Protein AF-A0A7J9DHW8-F1 (afdb_monomer_lite)

Organism: NCBI:txid34281

pLDDT: mean 81.25, std 12.62, range [32.16, 92.69]

Secondary structure (DSSP, 8-state):
-------PPPB-SSS-HHHHHHHHHHHHHHTT-HHHHTT---TTS-HHHHHHHHHHHHHHHHHTB-HHHHHHHHHHT-

Radius of gyration: 13.54 Å; chains: 1; bounding box: 30×31×33 Å

Foldseek 3Di:
DDPPPDPDAADEVPPDVVVSVVVLCVVCVVVVLNVVVVVDDDPPDDPVRNVVSVVVSVVSNLVSHDPVVNVVVVVVVD

Structure (mmCIF, N/CA/C/O backbone):
data_AF-A0A7J9DHW8-F1
#
_entry.id   AF-A0A7J9DHW8-F1
#
loop_
_atom_site.group_PDB
_atom_site.id
_atom_site.type_symbol
_atom_site.label_atom_id
_atom_site.label_alt_id
_atom_site.label_comp_id
_atom_site.label_asym_id
_atom_site.label_entity_id
_atom_site.label_seq_id
_atom_site.pdbx_PDB_ins_code
_atom_site.Cartn_x
_atom_site.Cartn_y
_atom_site.Cartn_z
_atom_site.occupancy
_atom_site.B_iso_or_equiv
_atom_site.auth_seq_id
_atom_site.auth_comp_id
_atom_site.auth_asym_id
_atom_site.auth_atom_id
_atom_site.pdbx_PDB_model_num
ATOM 1 N N . MET A 1 1 ? 5.079 -7.098 16.048 1.00 32.16 1 MET A N 1
ATOM 2 C CA . MET A 1 1 ? 4.238 -7.564 14.925 1.00 32.16 1 MET A CA 1
ATOM 3 C C . MET A 1 1 ? 5.107 -7.604 13.685 1.00 32.16 1 MET A C 1
ATOM 5 O O . MET A 1 1 ? 5.740 -6.601 13.385 1.00 32.16 1 MET A O 1
ATOM 9 N N . ALA A 1 2 ? 5.230 -8.764 13.040 1.00 40.88 2 ALA A N 1
ATOM 10 C CA . ALA A 1 2 ? 5.982 -8.872 11.797 1.00 40.88 2 ALA A CA 1
ATOM 11 C C . ALA A 1 2 ? 5.226 -8.089 10.718 1.00 40.88 2 ALA A C 1
ATOM 13 O O . ALA A 1 2 ? 4.085 -8.422 10.408 1.00 40.88 2 ALA A O 1
ATOM 14 N N . ALA A 1 3 ? 5.835 -7.029 10.189 1.00 48.28 3 ALA A N 1
ATOM 15 C CA . ALA A 1 3 ? 5.340 -6.394 8.981 1.00 48.28 3 ALA A CA 1
ATOM 16 C C . ALA A 1 3 ? 5.465 -7.428 7.861 1.00 48.28 3 ALA A C 1
ATOM 18 O O . ALA A 1 3 ? 6.576 -7.738 7.425 1.00 48.28 3 ALA A O 1
ATOM 19 N N . THR A 1 4 ? 4.345 -8.011 7.441 1.00 51.84 4 THR A N 1
ATOM 20 C CA . THR A 1 4 ? 4.283 -8.856 6.252 1.00 51.84 4 THR A CA 1
ATOM 21 C C . THR A 1 4 ? 4.625 -7.956 5.066 1.00 51.84 4 THR A C 1
ATOM 23 O O . THR A 1 4 ? 3.772 -7.257 4.525 1.00 51.84 4 THR A O 1
ATOM 26 N N . ARG A 1 5 ? 5.917 -7.869 4.725 1.00 56.69 5 ARG A N 1
ATOM 27 C CA . ARG A 1 5 ? 6.392 -7.159 3.539 1.00 56.69 5 ARG A CA 1
ATOM 28 C C . ARG A 1 5 ? 5.950 -7.971 2.335 1.00 56.69 5 ARG A C 1
ATOM 30 O O . ARG A 1 5 ? 6.605 -8.932 1.952 1.00 56.69 5 ARG A O 1
ATOM 37 N N . PHE A 1 6 ? 4.813 -7.600 1.767 1.00 61.75 6 PHE A N 1
ATOM 38 C CA . PHE A 1 6 ? 4.470 -8.037 0.428 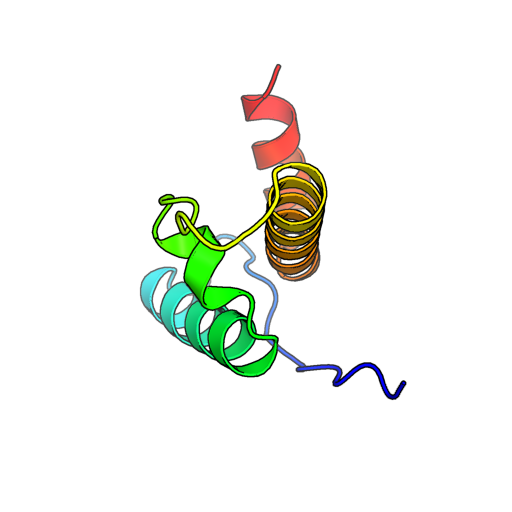1.00 61.75 6 PHE A CA 1
ATOM 39 C C . PHE A 1 6 ? 5.398 -7.287 -0.529 1.00 61.75 6 PHE A C 1
ATOM 41 O O . PHE A 1 6 ? 5.266 -6.076 -0.695 1.00 61.75 6 PHE A O 1
ATOM 48 N N . GLU A 1 7 ? 6.371 -7.984 -1.119 1.00 63.84 7 GLU A N 1
ATOM 49 C CA . GLU A 1 7 ? 7.105 -7.466 -2.275 1.00 63.84 7 GLU A CA 1
ATOM 50 C C . GLU A 1 7 ? 6.142 -7.429 -3.462 1.00 63.84 7 GLU A C 1
ATOM 52 O O . GLU A 1 7 ? 6.010 -8.377 -4.233 1.00 63.84 7 GLU A O 1
ATOM 57 N N . ILE A 1 8 ? 5.394 -6.334 -3.562 1.00 74.12 8 ILE A N 1
ATOM 58 C CA . ILE A 1 8 ? 4.634 -5.999 -4.754 1.00 74.12 8 ILE A CA 1
ATOM 59 C C . ILE A 1 8 ? 5.451 -5.029 -5.588 1.00 74.12 8 ILE A C 1
ATOM 61 O O . ILE A 1 8 ? 6.083 -4.102 -5.077 1.00 74.12 8 ILE A O 1
ATOM 65 N N . GLU A 1 9 ? 5.419 -5.244 -6.893 1.00 83.25 9 GLU A N 1
ATOM 66 C CA . GLU A 1 9 ? 5.927 -4.271 -7.841 1.00 83.25 9 GLU A CA 1
ATOM 67 C C . GLU A 1 9 ? 5.171 -2.951 -7.657 1.00 83.25 9 GLU A C 1
ATOM 69 O O . GLU A 1 9 ? 3.933 -2.910 -7.679 1.00 83.25 9 GLU A O 1
ATOM 74 N N . LYS A 1 10 ? 5.925 -1.875 -7.428 1.00 89.56 10 LYS A N 1
ATOM 75 C CA . LYS A 1 10 ? 5.359 -0.534 -7.330 1.00 89.56 10 LYS A CA 1
ATOM 76 C C . LYS A 1 10 ? 4.755 -0.139 -8.672 1.00 89.56 10 LYS A C 1
ATOM 78 O O . LYS A 1 10 ? 5.334 -0.427 -9.713 1.00 89.56 10 LYS A O 1
ATOM 83 N N . PHE A 1 11 ? 3.623 0.553 -8.649 1.00 91.25 11 PHE A N 1
ATOM 84 C CA . PHE A 1 11 ? 3.042 1.096 -9.868 1.00 91.25 11 PHE A CA 1
ATOM 85 C C . PHE A 1 11 ? 3.881 2.259 -10.373 1.00 91.25 11 PHE A C 1
ATOM 87 O O . PHE A 1 11 ? 4.076 3.243 -9.655 1.00 91.25 11 PHE A O 1
ATOM 94 N N . ASP A 1 12 ? 4.347 2.134 -11.607 1.00 90.19 12 ASP A N 1
ATOM 95 C CA . ASP A 1 12 ? 5.207 3.092 -12.294 1.00 90.19 12 ASP A CA 1
ATOM 96 C C . ASP A 1 12 ? 4.483 3.903 -13.381 1.00 90.19 12 ASP A C 1
ATOM 98 O O . ASP A 1 12 ? 5.072 4.803 -13.973 1.00 90.19 12 ASP A O 1
ATOM 102 N N . GLY A 1 13 ? 3.201 3.612 -13.627 1.00 87.75 13 GLY A N 1
ATOM 103 C CA . GLY A 1 13 ? 2.412 4.214 -14.703 1.00 87.75 13 GLY A CA 1
ATOM 104 C C . GLY A 1 13 ? 2.565 3.529 -16.066 1.00 87.75 13 GLY A C 1
ATOM 105 O O . GLY A 1 13 ? 1.819 3.863 -16.984 1.00 87.75 13 GLY A O 1
ATOM 106 N N . VAL A 1 14 ? 3.480 2.564 -16.198 1.00 89.69 14 VAL A N 1
ATOM 107 C CA . VAL A 1 14 ? 3.712 1.771 -17.418 1.00 89.69 14 VAL A CA 1
ATOM 108 C C . VAL A 1 14 ? 3.129 0.367 -17.262 1.00 89.69 14 VAL A C 1
ATOM 110 O O . VAL A 1 14 ? 2.515 -0.158 -18.195 1.00 89.69 14 VAL A O 1
ATOM 113 N N . THR A 1 15 ? 3.275 -0.232 -16.078 1.00 87.69 15 THR A N 1
ATOM 114 C CA . THR A 1 15 ? 2.685 -1.529 -15.741 1.00 87.69 15 THR A CA 1
ATOM 115 C C . THR A 1 15 ? 1.174 -1.507 -15.968 1.00 87.69 15 THR A C 1
ATOM 117 O O . THR A 1 15 ? 0.492 -0.512 -15.731 1.00 87.69 15 THR A O 1
ATOM 120 N N . ASN A 1 16 ? 0.610 -2.632 -16.422 1.00 91.94 16 ASN A N 1
ATOM 121 C CA . ASN A 1 16 ? -0.830 -2.747 -16.634 1.00 91.94 16 ASN A CA 1
ATOM 122 C C . ASN A 1 16 ? -1.589 -2.443 -15.329 1.00 91.94 16 ASN A C 1
ATOM 124 O O . ASN A 1 16 ? -1.549 -3.223 -14.374 1.00 91.94 16 ASN A O 1
ATOM 128 N N . PHE A 1 17 ? -2.315 -1.323 -15.314 1.00 88.50 17 PHE A N 1
ATOM 129 C CA . PHE A 1 17 ? -3.024 -0.852 -14.129 1.00 88.50 17 PHE A CA 1
ATOM 130 C C . PHE A 1 17 ? -4.038 -1.870 -13.598 1.00 88.50 17 PHE A C 1
ATOM 132 O O . PHE A 1 17 ? -4.163 -2.025 -12.387 1.00 88.50 17 PHE A O 1
ATOM 139 N N . ASN A 1 18 ? -4.723 -2.622 -14.468 1.00 90.94 18 ASN A N 1
ATOM 140 C CA . ASN A 1 18 ? -5.670 -3.649 -14.025 1.00 90.94 18 ASN A CA 1
ATOM 141 C C . ASN A 1 18 ? -4.957 -4.784 -13.283 1.00 90.94 18 ASN A C 1
ATOM 143 O O . ASN A 1 18 ? -5.446 -5.242 -12.251 1.00 90.94 18 ASN A O 1
ATOM 147 N N . LEU A 1 19 ? -3.784 -5.205 -13.765 1.00 89.56 19 LEU A N 1
ATOM 148 C CA . LEU A 1 19 ? -2.970 -6.213 -13.086 1.00 89.56 19 LEU A CA 1
ATOM 149 C C . LEU A 1 19 ? -2.465 -5.695 -11.736 1.00 89.56 19 LEU A C 1
ATOM 151 O O . LEU A 1 19 ? -2.582 -6.390 -10.724 1.00 89.56 19 LEU A O 1
ATOM 155 N N . TRP A 1 20 ? -1.945 -4.466 -11.706 1.00 91.00 20 TRP A N 1
ATOM 156 C CA . TRP A 1 20 ? -1.495 -3.841 -10.465 1.00 91.00 20 TRP A CA 1
ATOM 157 C C . TRP A 1 20 ? -2.644 -3.692 -9.458 1.00 91.00 20 TRP A C 1
ATOM 159 O O . TRP A 1 20 ? -2.497 -4.062 -8.296 1.00 91.00 20 TRP A O 1
ATOM 169 N N . LYS A 1 21 ? -3.828 -3.270 -9.915 1.00 89.31 21 LYS A N 1
ATOM 170 C CA . LYS A 1 21 ? -5.041 -3.149 -9.099 1.00 89.31 21 LYS A CA 1
ATOM 171 C C . LYS A 1 21 ? -5.455 -4.484 -8.483 1.00 89.31 21 LYS A C 1
ATOM 173 O O . LYS A 1 21 ? -5.798 -4.517 -7.305 1.00 89.31 21 LYS A O 1
ATOM 178 N N . VAL A 1 22 ? -5.409 -5.587 -9.237 1.00 90.38 22 VAL A N 1
ATOM 179 C CA . VAL A 1 22 ? -5.709 -6.929 -8.701 1.00 90.38 22 VAL A CA 1
ATOM 180 C C . VAL A 1 22 ? -4.727 -7.304 -7.588 1.00 90.38 22 VAL A C 1
ATOM 182 O O . VAL A 1 22 ? -5.150 -7.764 -6.527 1.00 90.38 22 VAL A O 1
ATOM 185 N N . ARG A 1 23 ? -3.427 -7.061 -7.792 1.00 88.44 23 ARG A N 1
ATOM 186 C CA . ARG A 1 23 ? -2.397 -7.336 -6.778 1.00 88.44 23 ARG A CA 1
ATOM 187 C C . ARG A 1 23 ? -2.565 -6.447 -5.536 1.00 88.44 23 ARG A C 1
ATOM 189 O O . ARG A 1 23 ? -2.506 -6.950 -4.418 1.00 88.44 23 ARG A O 1
ATOM 196 N N . MET A 1 24 ? -2.858 -5.161 -5.720 1.00 88.12 24 MET A N 1
ATOM 197 C CA . MET A 1 24 ? -3.146 -4.218 -4.635 1.00 88.12 24 MET A CA 1
ATOM 198 C C . MET A 1 24 ? -4.371 -4.653 -3.816 1.00 88.12 24 MET A C 1
ATOM 200 O O . MET A 1 24 ? -4.321 -4.705 -2.590 1.00 88.12 24 MET A O 1
ATOM 204 N N . MET A 1 25 ? -5.458 -5.057 -4.479 1.00 86.75 25 MET A N 1
ATOM 205 C CA . MET A 1 25 ? -6.649 -5.582 -3.800 1.00 86.75 25 MET A CA 1
ATOM 206 C C . MET A 1 25 ? -6.329 -6.820 -2.955 1.00 86.75 25 MET A C 1
ATOM 208 O O . MET A 1 25 ? -6.847 -6.950 -1.847 1.00 86.75 25 MET A O 1
ATOM 212 N N . ALA A 1 26 ? -5.453 -7.707 -3.438 1.00 87.44 26 ALA A N 1
A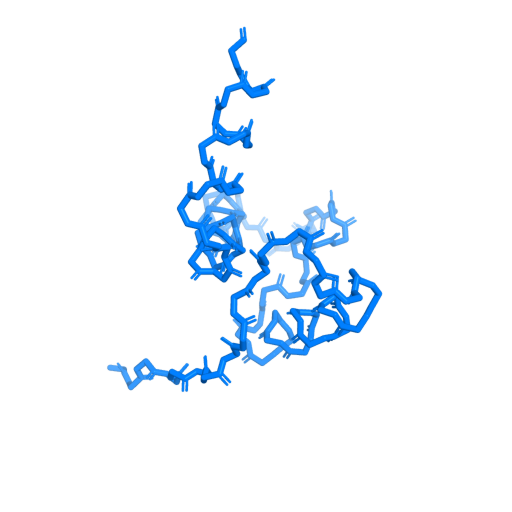TOM 213 C CA . ALA A 1 26 ? -5.011 -8.872 -2.676 1.00 87.44 26 ALA A CA 1
ATOM 214 C C . ALA A 1 26 ? -4.221 -8.487 -1.411 1.00 87.44 26 ALA A C 1
ATOM 216 O O . ALA A 1 26 ? -4.383 -9.134 -0.377 1.00 87.44 26 ALA A O 1
ATOM 217 N N . ILE A 1 27 ? -3.411 -7.424 -1.450 1.00 85.25 27 ILE A N 1
ATOM 218 C CA . ILE A 1 27 ? -2.729 -6.892 -0.257 1.00 85.25 27 ILE A CA 1
ATOM 219 C C . ILE A 1 27 ? -3.748 -6.360 0.740 1.00 85.25 27 ILE A C 1
ATOM 221 O O . ILE A 1 27 ? -3.716 -6.753 1.900 1.00 85.25 27 ILE A O 1
ATOM 225 N N . LEU A 1 28 ? -4.688 -5.530 0.286 1.00 85.31 28 LEU A N 1
ATOM 226 C CA . LEU A 1 28 ? -5.698 -4.925 1.157 1.00 85.31 28 LEU A CA 1
ATOM 227 C C . LEU A 1 28 ? -6.610 -5.977 1.806 1.00 85.31 28 LEU A C 1
ATOM 229 O O . LEU A 1 28 ? -7.074 -5.794 2.929 1.00 85.31 28 LEU A O 1
ATOM 233 N N . VAL A 1 29 ? -6.854 -7.109 1.139 1.00 84.94 29 VAL A N 1
ATOM 234 C CA . VAL A 1 29 ? -7.537 -8.260 1.751 1.00 84.94 29 VAL A CA 1
ATOM 235 C C . VAL A 1 29 ? -6.678 -8.884 2.852 1.00 84.94 29 VAL A C 1
ATOM 237 O O . VAL A 1 29 ? -7.187 -9.127 3.944 1.00 84.94 29 VAL A O 1
ATOM 240 N N . GLN A 1 30 ? -5.390 -9.115 2.592 1.00 81.81 30 GLN A N 1
ATOM 241 C CA . GLN A 1 30 ? -4.474 -9.732 3.557 1.00 81.81 30 GLN A CA 1
ATOM 242 C C . GLN A 1 30 ? -4.205 -8.846 4.779 1.00 81.81 30 GLN A C 1
ATOM 244 O O . GLN A 1 30 ? -4.068 -9.357 5.886 1.00 81.81 30 GLN A O 1
ATOM 249 N N . THR A 1 31 ? -4.181 -7.526 4.606 1.00 76.88 31 THR A N 1
ATOM 250 C CA . THR A 1 31 ? -4.011 -6.556 5.697 1.00 76.88 31 THR A CA 1
ATOM 251 C C . THR A 1 31 ? -5.327 -6.202 6.396 1.00 76.88 31 THR A C 1
ATOM 253 O O . THR A 1 31 ? -5.340 -5.349 7.276 1.00 76.88 31 THR A O 1
ATOM 256 N N . SER A 1 32 ? -6.440 -6.865 6.051 1.00 77.62 32 SER A N 1
ATOM 257 C CA . SER A 1 32 ? -7.792 -6.586 6.574 1.00 77.62 32 SER A CA 1
ATOM 258 C C . SER A 1 32 ? -8.326 -5.172 6.278 1.00 77.62 32 SER A C 1
ATOM 260 O O . SER A 1 32 ? -9.346 -4.762 6.831 1.00 77.62 32 SER A O 1
ATOM 262 N N . LEU A 1 33 ? -7.701 -4.458 5.339 1.00 78.50 33 LEU A N 1
ATOM 263 C CA . LEU A 1 33 ? -8.051 -3.101 4.904 1.00 78.50 33 LEU A CA 1
ATOM 264 C C . LEU A 1 33 ? -9.115 -3.063 3.791 1.00 78.50 33 LEU A C 1
ATOM 266 O O . LEU A 1 33 ? -9.641 -2.003 3.463 1.00 78.50 33 LEU A O 1
ATOM 270 N N . LYS A 1 34 ? -9.508 -4.216 3.227 1.00 74.38 34 LYS A N 1
ATOM 271 C CA . LYS A 1 34 ? -10.521 -4.325 2.152 1.00 74.38 34 LYS A CA 1
ATOM 272 C C . LYS A 1 34 ? -11.800 -3.522 2.424 1.00 74.38 34 LYS A C 1
ATOM 274 O O . LYS A 1 34 ? -12.413 -3.019 1.486 1.00 74.38 34 LYS A O 1
ATOM 279 N N . LYS A 1 35 ? -12.230 -3.432 3.687 1.00 71.38 35 LYS A N 1
ATOM 280 C CA . LYS A 1 35 ? -13.479 -2.753 4.073 1.00 71.38 35 LYS A CA 1
ATOM 281 C C . LYS A 1 35 ? -13.463 -1.260 3.727 1.00 71.38 35 LYS A C 1
ATOM 283 O O . LYS A 1 35 ? -14.504 -0.731 3.352 1.00 71.38 35 LYS A O 1
ATOM 288 N N . VAL A 1 36 ? -12.295 -0.622 3.781 1.00 74.56 36 VAL A N 1
ATOM 289 C CA . VAL A 1 36 ? -12.107 0.801 3.459 1.00 74.56 36 VAL A CA 1
ATOM 290 C C . VAL A 1 36 ? -12.278 1.062 1.970 1.00 74.56 36 VAL A C 1
ATOM 292 O O . VAL A 1 36 ? -12.924 2.022 1.574 1.00 74.56 36 VAL A O 1
ATOM 295 N N . VAL A 1 37 ? -11.790 0.152 1.128 1.00 70.62 37 VAL A N 1
ATOM 296 C CA . VAL A 1 37 ? -11.828 0.286 -0.339 1.00 70.62 37 VAL A CA 1
ATOM 297 C C . VAL A 1 37 ? -13.253 0.365 -0.893 1.00 70.62 37 VAL A C 1
ATOM 299 O O . VAL A 1 37 ? -13.482 0.914 -1.966 1.00 70.62 37 VAL A O 1
ATOM 302 N N . ILE A 1 38 ? -14.227 -0.183 -0.164 1.00 73.31 38 ILE A N 1
ATOM 303 C CA . ILE A 1 38 ? -15.649 -0.139 -0.529 1.00 73.31 38 ILE A CA 1
ATOM 304 C C . ILE A 1 38 ? -16.246 1.258 -0.240 1.00 73.31 38 ILE A C 1
ATOM 306 O O . ILE A 1 38 ? -17.355 1.557 -0.673 1.00 73.31 38 ILE A O 1
ATOM 310 N N . GLY A 1 39 ? -15.523 2.124 0.481 1.00 71.25 39 GLY A N 1
ATOM 311 C CA . GLY A 1 39 ? -15.913 3.502 0.794 1.00 71.25 39 GLY A CA 1
ATOM 312 C C . GLY A 1 39 ? -17.065 3.616 1.793 1.00 71.25 39 GLY A C 1
ATOM 313 O O . GLY A 1 39 ? -17.579 4.707 2.023 1.00 71.25 39 GLY A O 1
ATOM 314 N N . LYS A 1 40 ? -17.501 2.498 2.388 1.00 78.19 40 LYS A N 1
ATOM 315 C CA . LYS A 1 40 ? -18.628 2.458 3.322 1.00 78.19 40 LYS A CA 1
ATOM 316 C C . LYS A 1 40 ? -18.147 2.087 4.719 1.00 78.19 40 LYS A C 1
ATOM 318 O O . LYS A 1 40 ? -17.799 0.930 4.963 1.00 78.19 40 LYS A O 1
ATOM 323 N N . LYS A 1 41 ? -18.205 3.054 5.642 1.00 81.75 41 LYS A N 1
ATOM 324 C CA . LYS A 1 41 ? -17.959 2.814 7.067 1.00 81.75 41 LYS A CA 1
ATOM 325 C C . LYS A 1 41 ? -18.973 1.794 7.604 1.00 81.75 41 LYS A C 1
ATOM 327 O O . LYS A 1 41 ? -20.178 2.019 7.465 1.00 81.75 41 LYS A O 1
ATOM 332 N N . PRO A 1 42 ? -18.535 0.695 8.236 1.00 80.44 42 PRO A N 1
ATOM 333 C CA . PRO A 1 42 ? -19.442 -0.207 8.933 1.00 80.44 42 PRO A CA 1
ATOM 334 C C . PRO A 1 42 ? -20.131 0.498 10.116 1.00 80.44 42 PRO A C 1
ATOM 336 O O . PRO A 1 42 ? -19.524 1.314 10.815 1.00 80.44 42 PRO A O 1
ATOM 339 N N . GLU A 1 43 ? -21.401 0.177 10.370 1.00 82.81 43 GLU A N 1
ATOM 340 C CA . GLU A 1 43 ? -22.167 0.741 11.498 1.00 82.81 43 GLU A CA 1
ATOM 341 C C . GLU A 1 43 ? -21.552 0.373 12.854 1.00 82.81 43 GLU A C 1
ATOM 343 O O . GLU A 1 43 ? -21.595 1.155 13.796 1.00 82.81 43 GLU A O 1
ATOM 348 N N . ASN A 1 44 ? -20.915 -0.795 12.919 1.00 84.31 44 ASN A N 1
ATOM 349 C CA . ASN A 1 44 ? -20.289 -1.348 14.113 1.00 84.31 44 ASN A CA 1
ATOM 350 C C . ASN A 1 44 ? -18.839 -0.889 14.344 1.00 84.31 44 ASN A C 1
ATOM 352 O O . ASN A 1 44 ? -18.202 -1.404 15.257 1.00 84.31 44 ASN A O 1
ATOM 356 N N . LEU A 1 45 ? -18.302 0.008 13.512 1.00 85.75 45 LEU A N 1
ATOM 357 C CA . LEU A 1 45 ? -16.936 0.518 13.646 1.00 85.75 45 LEU A CA 1
ATOM 358 C C . LEU A 1 45 ? -16.970 1.962 14.146 1.00 85.75 45 LEU A C 1
ATOM 360 O O . LEU A 1 45 ? -17.756 2.771 13.634 1.00 85.75 45 LEU A O 1
ATOM 364 N N . ASN A 1 46 ? -16.142 2.298 15.134 1.00 88.44 46 ASN A N 1
ATOM 365 C CA . ASN A 1 46 ? -16.114 3.664 15.644 1.00 88.44 46 ASN A CA 1
ATOM 366 C C . ASN A 1 46 ? -15.429 4.615 14.633 1.00 88.44 46 ASN A C 1
ATOM 368 O O . ASN A 1 46 ? -14.809 4.171 13.667 1.00 88.44 46 ASN A O 1
ATOM 372 N N . GLN A 1 47 ? -15.615 5.928 14.799 1.00 86.94 47 GLN A N 1
ATOM 373 C CA . GLN A 1 47 ? -15.104 6.912 13.836 1.00 86.94 47 GLN A CA 1
ATOM 374 C C . GLN A 1 47 ? -13.569 6.951 13.797 1.00 86.94 47 GLN A C 1
ATOM 376 O O . GLN A 1 47 ? -13.001 7.023 12.715 1.00 86.94 47 GLN A O 1
ATOM 381 N N . ILE A 1 48 ? -12.918 6.838 14.956 1.00 89.06 48 ILE A N 1
ATOM 382 C CA . ILE A 1 48 ? -11.454 6.876 15.084 1.00 89.06 48 ILE A CA 1
ATOM 383 C C . ILE A 1 48 ? -10.837 5.640 14.418 1.00 89.06 48 ILE A C 1
ATOM 385 O O . ILE A 1 48 ? -9.970 5.761 13.568 1.00 89.06 48 ILE A O 1
ATOM 389 N N . GLU A 1 49 ? -11.361 4.448 14.709 1.00 87.38 49 GLU A N 1
ATOM 390 C CA . GLU A 1 49 ? -10.958 3.192 14.068 1.00 87.38 49 GLU A CA 1
ATOM 391 C C . GLU A 1 49 ? -11.169 3.233 12.552 1.00 87.38 49 GLU A C 1
ATOM 393 O O . GLU A 1 49 ? -10.423 2.609 11.802 1.00 87.38 49 GLU A O 1
ATOM 398 N N . TRP A 1 50 ? 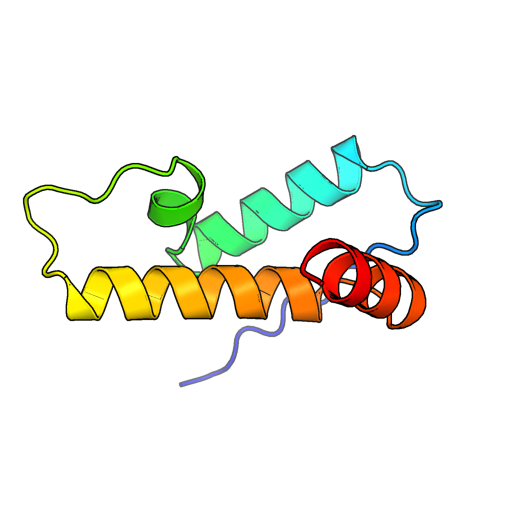-12.206 3.929 12.083 1.00 86.81 50 TRP A N 1
ATOM 399 C CA . TRP A 1 50 ? -12.462 4.070 10.655 1.00 86.81 50 TRP A CA 1
ATOM 400 C C . TRP A 1 50 ? -11.435 4.984 9.988 1.00 86.81 50 TRP A C 1
ATOM 402 O O . TRP A 1 50 ? -10.918 4.622 8.935 1.00 86.81 50 TRP A O 1
ATOM 412 N N . GLU A 1 51 ? -11.126 6.122 10.606 1.00 88.75 51 GLU A N 1
ATOM 413 C CA . GLU A 1 51 ? -10.088 7.052 10.149 1.00 88.75 51 GLU A CA 1
ATOM 414 C C . GLU A 1 51 ? -8.705 6.388 10.154 1.00 88.75 51 GLU A C 1
ATOM 416 O O . GLU A 1 51 ? -7.999 6.463 9.152 1.00 88.75 51 GLU A O 1
ATOM 421 N N . ASP A 1 52 ? -8.370 5.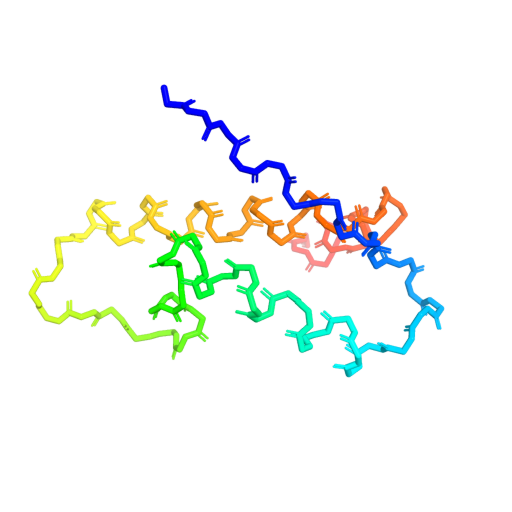628 11.200 1.00 88.69 52 ASP A N 1
ATOM 422 C CA . ASP A 1 52 ? -7.121 4.864 11.275 1.00 88.69 52 ASP A CA 1
ATOM 423 C C . ASP A 1 52 ? -7.028 3.825 10.146 1.00 88.69 52 ASP A C 1
ATOM 425 O O . ASP A 1 52 ? -5.973 3.624 9.539 1.00 88.69 52 ASP A O 1
ATOM 429 N N . LEU A 1 53 ? -8.126 3.123 9.840 1.00 87.75 53 LEU A N 1
ATOM 430 C CA . LEU A 1 53 ? -8.159 2.174 8.724 1.00 87.75 53 LEU A CA 1
ATOM 431 C C . LEU A 1 53 ? -8.042 2.889 7.371 1.00 87.75 53 LEU A C 1
ATOM 433 O O . LEU A 1 53 ? -7.377 2.364 6.469 1.00 87.75 53 LEU A O 1
ATOM 437 N N . ASP A 1 54 ? -8.668 4.056 7.222 1.00 86.00 54 ASP A N 1
ATOM 438 C CA . ASP A 1 54 ? -8.588 4.887 6.019 1.00 86.00 54 ASP A CA 1
ATOM 439 C C . ASP A 1 54 ? -7.156 5.377 5.771 1.00 86.00 54 ASP A C 1
ATOM 441 O O . ASP A 1 54 ? -6.593 5.136 4.698 1.00 86.00 54 ASP A O 1
ATOM 445 N N . GLU A 1 55 ? -6.504 5.924 6.798 1.00 89.38 55 GLU A N 1
ATOM 446 C CA . GLU A 1 55 ? -5.118 6.389 6.741 1.00 89.38 55 GLU A CA 1
ATOM 447 C C . GLU A 1 55 ? -4.136 5.241 6.459 1.00 89.38 55 GLU A C 1
ATOM 449 O O . GLU A 1 55 ? -3.232 5.368 5.623 1.00 89.38 55 GLU A O 1
ATOM 454 N N . ASN A 1 56 ? -4.342 4.074 7.078 1.00 87.12 56 ASN A N 1
ATOM 455 C CA . ASN A 1 56 ? -3.540 2.877 6.814 1.00 87.12 56 ASN A CA 1
ATOM 456 C C . ASN A 1 56 ? -3.717 2.359 5.378 1.00 87.12 56 ASN A C 1
ATOM 458 O O . ASN A 1 56 ? -2.756 1.898 4.750 1.00 87.12 56 ASN A O 1
ATOM 462 N N . THR A 1 57 ? -4.934 2.440 4.835 1.00 87.12 57 THR A N 1
ATOM 463 C CA . THR A 1 57 ? -5.230 2.060 3.447 1.00 87.12 57 THR A CA 1
ATOM 464 C C . THR A 1 57 ? -4.547 3.009 2.474 1.00 87.12 57 THR A C 1
ATOM 466 O O . THR A 1 57 ? -3.860 2.551 1.557 1.00 87.12 57 THR A O 1
ATOM 469 N N . LEU A 1 58 ? -4.662 4.318 2.710 1.00 87.88 58 LEU A N 1
ATOM 470 C CA . LEU A 1 58 ? -3.990 5.344 1.921 1.00 87.88 58 LEU A CA 1
ATOM 471 C C . LEU A 1 58 ? -2.471 5.146 1.935 1.00 87.88 58 LEU A C 1
ATOM 473 O O . LEU A 1 58 ? -1.850 5.078 0.873 1.00 87.88 58 LEU A O 1
ATOM 477 N N . SER A 1 59 ? -1.887 4.976 3.121 1.00 88.75 59 SER A N 1
ATOM 478 C CA . SER A 1 59 ? -0.448 4.769 3.295 1.00 88.75 59 SER A CA 1
ATOM 479 C C . SER A 1 59 ? 0.032 3.514 2.564 1.00 88.75 59 SER A C 1
ATOM 481 O O . SER A 1 59 ? 1.052 3.537 1.877 1.00 88.75 59 SER A O 1
ATOM 483 N N . THR A 1 60 ? -0.733 2.420 2.636 1.00 87.25 60 THR A N 1
ATOM 484 C CA . THR A 1 60 ? -0.415 1.173 1.922 1.00 87.25 60 THR A CA 1
ATOM 485 C C . THR A 1 60 ? -0.396 1.386 0.408 1.00 87.25 60 T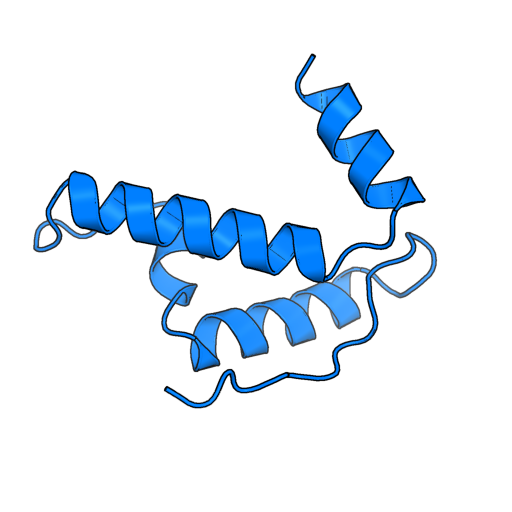HR A C 1
ATOM 487 O O . THR A 1 60 ? 0.533 0.935 -0.265 1.00 87.25 60 THR A O 1
ATOM 490 N N . ILE A 1 61 ? -1.389 2.101 -0.134 1.00 88.12 61 ILE A N 1
ATOM 491 C CA . ILE A 1 61 ? -1.459 2.414 -1.565 1.00 88.12 61 ILE A CA 1
ATOM 492 C C . ILE A 1 61 ? -0.257 3.267 -1.971 1.00 88.12 61 ILE A C 1
ATOM 494 O O . ILE A 1 61 ? 0.439 2.900 -2.914 1.00 88.12 61 ILE A O 1
ATOM 498 N N . GLN A 1 62 ? 0.036 4.340 -1.230 1.00 88.62 62 GLN A N 1
ATOM 499 C CA . GLN A 1 62 ? 1.157 5.247 -1.500 1.00 88.62 62 GLN A CA 1
ATOM 500 C C . GLN A 1 62 ? 2.514 4.529 -1.494 1.00 88.62 62 GLN A C 1
ATOM 502 O O . GLN A 1 62 ? 3.340 4.769 -2.374 1.00 88.62 62 GLN A O 1
ATOM 507 N N . LEU A 1 63 ? 2.738 3.601 -0.557 1.00 88.06 63 LEU A N 1
ATOM 508 C CA . LEU A 1 63 ? 3.971 2.807 -0.484 1.00 88.06 63 LEU A CA 1
ATOM 509 C C . LEU A 1 63 ? 4.163 1.868 -1.686 1.00 88.06 63 LEU A C 1
ATOM 511 O O . LEU A 1 63 ? 5.295 1.481 -1.992 1.00 88.06 63 LEU A O 1
ATOM 515 N N . CYS A 1 64 ? 3.078 1.533 -2.384 1.00 89.25 64 CYS A N 1
ATOM 516 C CA . CYS A 1 64 ? 3.088 0.714 -3.592 1.00 89.25 64 CYS A CA 1
ATOM 517 C C . CYS A 1 64 ? 3.107 1.547 -4.883 1.00 89.25 64 CYS A C 1
ATOM 519 O O . CYS A 1 64 ? 2.896 0.990 -5.961 1.00 89.25 64 CYS A O 1
ATOM 521 N N . LEU A 1 65 ? 3.351 2.856 -4.798 1.00 91.06 65 LEU A N 1
ATOM 522 C CA . LEU A 1 65 ? 3.600 3.729 -5.944 1.00 91.06 65 LEU A CA 1
ATOM 523 C C . LEU A 1 65 ? 5.094 4.050 -6.036 1.00 91.06 65 LEU A C 1
ATOM 525 O O . LEU A 1 65 ? 5.805 4.116 -5.027 1.00 91.06 65 LEU A O 1
ATOM 529 N N . VAL A 1 66 ? 5.593 4.267 -7.251 1.00 92.69 66 VAL A N 1
ATOM 530 C CA . VAL A 1 66 ? 6.912 4.890 -7.430 1.00 92.69 66 VAL A CA 1
ATOM 531 C C . VAL A 1 66 ? 6.833 6.392 -7.140 1.00 92.69 66 VAL A C 1
ATOM 533 O O . VAL A 1 66 ? 5.769 7.003 -7.235 1.00 92.69 66 VAL A O 1
ATOM 536 N N . ASN A 1 67 ? 7.976 7.010 -6.834 1.00 90.44 67 ASN A N 1
ATOM 537 C CA . ASN A 1 67 ? 8.038 8.415 -6.415 1.00 90.44 67 ASN A CA 1
ATOM 538 C C . ASN A 1 67 ? 7.442 9.388 -7.444 1.00 90.44 67 ASN A C 1
ATOM 540 O O . ASN A 1 67 ? 6.799 10.353 -7.049 1.00 90.44 67 ASN A O 1
ATOM 544 N N . THR A 1 68 ? 7.623 9.136 -8.744 1.00 90.75 68 THR A N 1
ATOM 545 C CA . THR A 1 68 ? 7.082 9.997 -9.811 1.00 90.75 68 THR A CA 1
ATOM 546 C C . THR A 1 68 ? 5.554 9.980 -9.837 1.00 90.75 68 THR A C 1
ATOM 548 O O . THR A 1 68 ? 4.923 11.024 -9.956 1.00 90.75 68 THR A O 1
ATOM 551 N N . ILE A 1 69 ? 4.943 8.809 -9.650 1.00 89.56 69 ILE A N 1
ATOM 552 C CA . ILE A 1 69 ? 3.485 8.672 -9.570 1.00 89.56 69 ILE A CA 1
ATOM 553 C C . ILE A 1 69 ? 2.959 9.253 -8.257 1.00 89.56 69 ILE A C 1
ATOM 555 O O . ILE A 1 69 ? 1.947 9.948 -8.259 1.00 89.56 69 ILE A O 1
ATOM 559 N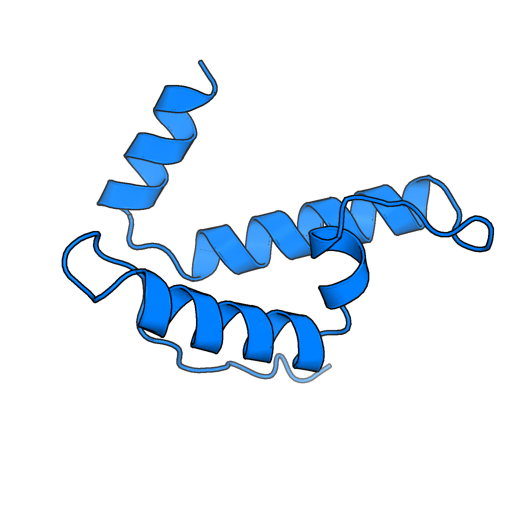 N . LEU A 1 70 ? 3.664 9.034 -7.144 1.00 89.00 70 LEU A N 1
ATOM 560 C CA . LEU A 1 70 ? 3.302 9.622 -5.856 1.00 89.00 70 LEU A CA 1
ATOM 561 C C . LEU A 1 70 ? 3.306 11.158 -5.913 1.00 89.00 70 LEU A C 1
ATOM 563 O O . LEU A 1 70 ? 2.380 11.782 -5.405 1.00 89.00 70 LEU A O 1
ATOM 567 N N . GLN A 1 71 ? 4.300 11.766 -6.568 1.00 88.12 71 GLN A N 1
ATOM 568 C CA . GLN A 1 71 ? 4.345 13.213 -6.798 1.00 88.12 71 GLN A CA 1
ATOM 569 C C . GLN A 1 71 ? 3.118 13.700 -7.574 1.00 88.12 71 GLN A C 1
ATOM 571 O O . GLN A 1 71 ? 2.519 14.693 -7.174 1.00 88.12 71 GLN A O 1
ATOM 576 N N . ASN A 1 72 ? 2.692 12.981 -8.617 1.00 86.44 72 ASN A N 1
ATOM 577 C CA . ASN A 1 72 ? 1.487 13.336 -9.373 1.00 86.44 72 ASN A CA 1
ATOM 578 C C . ASN A 1 72 ? 0.225 13.301 -8.498 1.00 86.44 72 ASN A C 1
ATOM 580 O O . ASN A 1 72 ? -0.556 14.246 -8.524 1.00 86.44 72 ASN A O 1
ATOM 584 N N . VAL A 1 73 ? 0.060 12.260 -7.675 1.00 83.56 73 VAL A N 1
ATOM 585 C CA . VAL A 1 73 ? -1.085 12.130 -6.752 1.00 83.56 73 VAL A CA 1
ATOM 586 C C . VAL A 1 73 ? -1.091 13.242 -5.695 1.00 83.56 73 VAL A C 1
ATOM 588 O O . VAL A 1 73 ? -2.148 13.756 -5.339 1.00 83.56 73 VAL A O 1
ATOM 591 N N . LEU A 1 74 ? 0.083 13.632 -5.188 1.00 82.19 74 LEU A N 1
ATOM 592 C CA . LEU A 1 74 ? 0.203 14.740 -4.235 1.00 82.19 74 LEU A CA 1
ATOM 593 C C . LEU A 1 74 ? -0.128 16.093 -4.877 1.00 82.19 74 LEU A C 1
ATOM 595 O O . LEU A 1 74 ? -0.725 16.938 -4.216 1.00 82.19 74 LEU A O 1
ATOM 599 N N . MET A 1 75 ? 0.237 16.286 -6.147 1.00 76.12 75 MET A N 1
ATOM 600 C CA . MET A 1 75 ? -0.072 17.504 -6.902 1.00 76.12 75 MET A CA 1
ATOM 601 C C . MET A 1 75 ? -1.550 17.601 -7.301 1.00 76.12 75 MET A C 1
ATOM 603 O O . MET A 1 75 ? -2.056 18.707 -7.407 1.00 76.12 75 MET A O 1
ATOM 607 N N . GLU A 1 76 ? -2.256 16.482 -7.484 1.00 72.12 76 GLU A N 1
ATOM 608 C CA . GLU A 1 76 ? -3.701 16.467 -7.783 1.00 72.12 76 GLU A CA 1
ATOM 609 C C . GLU A 1 76 ? -4.565 16.922 -6.594 1.00 72.12 76 GLU A C 1
ATOM 611 O O . GLU A 1 76 ? -5.691 17.378 -6.773 1.00 72.12 76 GLU A O 1
ATOM 616 N N . LYS A 1 77 ? -4.044 16.799 -5.366 1.00 56.34 77 LYS A N 1
ATOM 617 C CA . LYS A 1 77 ? -4.748 17.191 -4.137 1.00 56.34 77 LYS A CA 1
ATOM 618 C C . LYS A 1 77 ? -4.548 18.675 -3.766 1.00 56.34 77 LYS A C 1
ATOM 620 O O . LYS A 1 77 ? -5.122 19.102 -2.763 1.00 56.34 77 LYS A O 1
ATOM 625 N N . MET A 1 78 ? -3.738 19.429 -4.523 1.00 47.59 78 MET A N 1
ATOM 626 C CA . MET A 1 78 ? -3.616 20.899 -4.434 1.00 47.59 78 MET A CA 1
ATOM 627 C C . MET A 1 78 ? -4.582 21.587 -5.393 1.00 47.59 78 MET A C 1
ATOM 629 O O . MET A 1 78 ? -5.129 22.634 -4.981 1.00 47.59 78 MET A O 1
#

Sequence (78 aa):
MAATRFEIEKFDGVTNFNLWKVRMMAILVQTSLKKVVIGKKPENLNQIEWEDLDENTLSTIQLCLVNTILQNVLMEKM